Protein AF-A0A1J5R926-F1 (afdb_monomer)

Radius of gyration: 16.79 Å; Cα contacts (8 Å, |Δi|>4): 107; chains: 1; bounding box: 38×39×47 Å

pLDDT: mean 75.89, std 20.51, range [30.92, 95.38]

Solvent-accessible surface area (backbone atoms only — not comparable to full-atom values): 5667 Å² total; per-residue (Å²): 136,80,78,82,77,73,88,72,83,66,58,38,66,32,35,33,44,34,34,32,30,51,75,96,38,95,89,47,80,46,80,47,81,4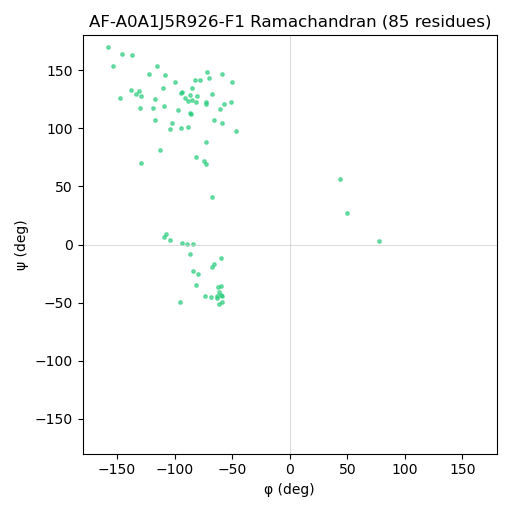8,74,50,73,27,39,79,93,74,33,60,56,61,53,51,49,51,56,51,51,36,68,73,61,64,34,48,77,76,47,76,48,78,54,66,56,96,58,90,74,65,93,81,66,79,82,77,84,78,82,81,82,82,129

Sequence (87 aa):
MARHFRSEDQRRLTTAEILYQTPGRPHLIQSFVWQDYDSAPDYPELTRFLRFWSGQFDVTLHSVSLASQEKPMPPDANYMGYSFGVH

Structure (mmCIF, N/CA/C/O backbone):
data_AF-A0A1J5R926-F1
#
_entry.id   AF-A0A1J5R926-F1
#
loop_
_atom_site.group_PDB
_atom_site.id
_atom_site.type_symbol
_atom_site.label_atom_id
_atom_site.label_alt_id
_atom_site.label_comp_id
_atom_site.label_asym_id
_atom_site.label_entity_id
_atom_site.label_seq_id
_atom_site.pdbx_PDB_ins_code
_atom_site.Cartn_x
_atom_site.Cartn_y
_atom_site.Cartn_z
_atom_site.occupancy
_atom_site.B_iso_or_equiv
_atom_site.auth_seq_id
_atom_site.auth_comp_id
_atom_site.auth_asym_id
_atom_site.auth_atom_id
_atom_site.pdbx_PDB_model_num
ATOM 1 N N . MET A 1 1 ? 24.981 -21.558 -29.467 1.00 39.78 1 MET A N 1
ATOM 2 C CA . MET A 1 1 ? 24.072 -21.795 -28.324 1.00 39.78 1 MET A CA 1
ATOM 3 C C . MET A 1 1 ? 24.238 -20.652 -27.334 1.00 39.78 1 MET A C 1
ATOM 5 O O . MET A 1 1 ? 25.189 -20.663 -26.565 1.00 39.78 1 MET A O 1
ATOM 9 N N . ALA A 1 2 ? 23.396 -19.619 -27.422 1.00 41.78 2 ALA A N 1
ATOM 10 C CA . ALA A 1 2 ? 23.456 -18.475 -26.516 1.00 41.78 2 ALA A CA 1
ATOM 11 C C . ALA A 1 2 ? 22.659 -18.798 -25.247 1.00 41.78 2 ALA A C 1
ATOM 13 O O . ALA A 1 2 ? 21.500 -19.211 -25.305 1.00 41.78 2 ALA A O 1
ATOM 14 N N . ARG A 1 3 ? 23.342 -18.678 -24.110 1.00 49.75 3 ARG A N 1
ATOM 15 C CA . ARG A 1 3 ? 22.830 -18.885 -22.758 1.00 49.75 3 ARG A CA 1
ATOM 16 C C . ARG A 1 3 ? 21.554 -18.056 -22.585 1.00 49.75 3 ARG A C 1
ATOM 18 O O . ARG A 1 3 ? 21.593 -16.846 -22.777 1.00 49.75 3 ARG A O 1
ATOM 25 N N . HIS A 1 4 ? 20.441 -18.703 -22.244 1.00 45.12 4 HIS A N 1
ATOM 26 C CA . HIS A 1 4 ? 19.235 -18.007 -21.804 1.00 45.12 4 HIS A CA 1
ATOM 27 C C . HIS A 1 4 ? 19.607 -17.180 -20.565 1.00 45.12 4 HIS A C 1
ATOM 29 O O . HIS A 1 4 ? 19.836 -17.742 -19.493 1.00 45.12 4 HIS A O 1
ATOM 35 N N . PHE A 1 5 ? 19.738 -15.862 -20.725 1.00 50.97 5 PHE A N 1
ATOM 36 C CA . PHE A 1 5 ? 19.800 -14.930 -19.606 1.00 50.97 5 PHE A CA 1
ATOM 37 C C . PHE A 1 5 ? 18.434 -14.996 -18.922 1.00 50.97 5 PHE A C 1
ATOM 39 O O . PHE A 1 5 ? 17.425 -14.582 -19.489 1.00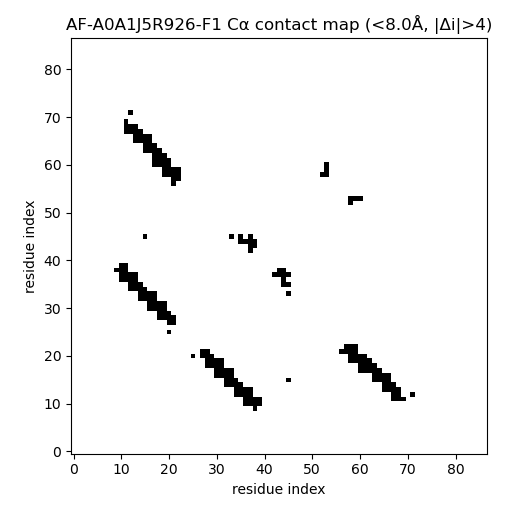 50.97 5 PHE A O 1
ATOM 46 N N . ARG A 1 6 ? 18.382 -15.622 -17.746 1.00 52.31 6 ARG A N 1
ATOM 47 C CA . ARG A 1 6 ? 17.173 -15.663 -16.927 1.00 52.31 6 ARG A CA 1
ATOM 48 C C . ARG A 1 6 ? 16.919 -14.235 -16.433 1.00 52.31 6 ARG A C 1
ATOM 50 O O . ARG A 1 6 ? 17.836 -13.597 -15.927 1.00 52.31 6 ARG A O 1
ATOM 57 N N . SER A 1 7 ? 15.701 -13.748 -16.621 1.00 53.88 7 SER A N 1
ATOM 58 C CA . SER A 1 7 ? 15.190 -12.400 -16.332 1.00 53.88 7 SER A CA 1
ATOM 59 C C . SER A 1 7 ? 15.105 -12.059 -14.832 1.00 53.88 7 SER A C 1
ATOM 61 O O . SER A 1 7 ? 14.125 -11.477 -14.384 1.00 53.88 7 SER A O 1
ATOM 63 N N . GLU A 1 8 ? 16.098 -12.454 -14.038 1.00 53.09 8 GLU A N 1
ATOM 64 C CA . GLU A 1 8 ? 16.152 -12.209 -12.587 1.00 53.09 8 GLU A CA 1
ATOM 65 C C . GLU A 1 8 ? 16.773 -10.834 -12.254 1.00 53.09 8 GLU A C 1
ATOM 67 O O . GLU A 1 8 ? 16.723 -10.390 -11.112 1.00 53.09 8 GLU A O 1
ATOM 72 N N . ASP A 1 9 ? 17.330 -10.133 -13.249 1.00 56.75 9 ASP A N 1
ATOM 73 C CA . ASP A 1 9 ? 18.152 -8.922 -13.071 1.00 56.75 9 ASP A CA 1
ATOM 74 C C . ASP A 1 9 ? 17.344 -7.609 -12.942 1.00 56.75 9 ASP A C 1
ATOM 76 O O . ASP A 1 9 ? 17.914 -6.530 -12.820 1.00 56.75 9 ASP A O 1
ATOM 80 N N . GLN A 1 10 ? 16.007 -7.662 -12.983 1.00 70.62 10 GLN A N 1
ATOM 81 C CA . GLN A 1 10 ? 15.162 -6.455 -13.045 1.00 70.62 10 GLN A CA 1
ATOM 82 C C . GLN A 1 10 ? 14.469 -6.071 -11.730 1.00 70.62 10 GLN A C 1
ATOM 84 O O . GLN A 1 10 ? 13.707 -5.103 -11.704 1.00 70.62 10 GLN A O 1
ATOM 89 N N . ARG A 1 11 ? 14.738 -6.788 -10.633 1.00 85.38 11 ARG A N 1
ATOM 90 C CA . ARG A 1 11 ? 14.169 -6.473 -9.314 1.00 85.38 11 ARG A CA 1
ATOM 91 C C . ARG A 1 11 ? 15.005 -5.417 -8.602 1.00 85.38 11 ARG A C 1
ATOM 93 O O . ARG A 1 11 ? 16.230 -5.502 -8.560 1.00 85.38 11 ARG A O 1
ATOM 100 N N . ARG A 1 12 ? 14.341 -4.426 -8.011 1.00 85.00 12 ARG A N 1
ATOM 101 C CA . ARG A 1 12 ? 14.977 -3.311 -7.296 1.00 85.00 12 ARG A CA 1
ATOM 102 C C . ARG A 1 12 ? 14.470 -3.261 -5.866 1.00 85.00 12 ARG A C 1
ATOM 104 O O . ARG A 1 12 ? 13.307 -3.578 -5.616 1.00 85.00 12 ARG A O 1
ATOM 111 N N . LEU A 1 13 ? 15.334 -2.849 -4.938 1.00 90.69 13 LEU A N 1
ATOM 112 C CA . LEU A 1 13 ? 14.911 -2.590 -3.566 1.00 90.69 13 LEU A CA 1
ATOM 113 C C . LEU A 1 13 ? 13.850 -1.484 -3.591 1.00 90.69 13 LEU A C 1
ATOM 115 O O . LEU A 1 13 ? 14.119 -0.365 -4.031 1.00 90.69 13 LEU A O 1
ATOM 119 N N . THR A 1 14 ? 12.646 -1.832 -3.163 1.00 89.88 14 THR A N 1
ATOM 120 C CA . THR A 1 14 ? 11.473 -0.967 -3.176 1.00 89.88 14 THR A CA 1
ATOM 121 C C . THR A 1 14 ? 11.037 -0.740 -1.743 1.00 89.88 14 THR A C 1
ATOM 123 O O . THR A 1 14 ? 10.790 -1.695 -1.011 1.00 89.88 14 THR A O 1
ATOM 126 N N . THR A 1 15 ? 10.925 0.525 -1.352 1.00 93.19 15 THR A N 1
ATOM 127 C CA . THR A 1 15 ? 10.400 0.922 -0.046 1.00 93.19 15 THR A CA 1
ATOM 128 C C . THR A 1 15 ? 9.039 1.578 -0.253 1.00 93.19 15 THR A C 1
ATOM 130 O O . THR A 1 15 ? 8.875 2.405 -1.151 1.00 93.19 15 THR A O 1
ATOM 133 N N . ALA A 1 16 ? 8.057 1.215 0.567 1.00 94.25 16 ALA A N 1
ATOM 134 C CA . ALA A 1 16 ? 6.725 1.802 0.556 1.00 94.25 16 ALA A CA 1
ATOM 135 C C . ALA A 1 16 ? 6.330 2.242 1.967 1.00 94.25 16 ALA A C 1
ATOM 137 O O . ALA A 1 16 ? 6.382 1.452 2.910 1.00 94.25 16 ALA A O 1
ATOM 138 N N . GLU A 1 17 ? 5.903 3.492 2.107 1.00 95.38 17 GLU A N 1
ATOM 139 C CA . GLU A 1 17 ? 5.223 3.965 3.308 1.00 95.38 17 GLU A CA 1
ATOM 140 C C . GLU A 1 17 ? 3.716 3.781 3.130 1.00 95.38 17 GLU A C 1
ATOM 142 O O . GLU A 1 17 ? 3.136 4.228 2.138 1.00 95.38 17 GLU A O 1
ATOM 147 N N . ILE A 1 18 ? 3.084 3.104 4.085 1.00 93.88 18 ILE A N 1
ATOM 148 C CA . ILE A 1 18 ? 1.668 2.755 4.039 1.00 93.88 18 ILE A CA 1
ATOM 149 C C . ILE A 1 18 ? 0.960 3.413 5.219 1.00 93.88 18 ILE A C 1
ATOM 151 O O . ILE A 1 18 ? 1.246 3.093 6.373 1.00 93.88 18 ILE A O 1
ATOM 155 N N . LEU A 1 19 ? 0.014 4.306 4.927 1.00 94.12 19 LEU A N 1
ATOM 156 C CA . LEU A 1 19 ? -0.872 4.895 5.925 1.00 94.12 19 LEU A CA 1
ATOM 157 C C . LEU A 1 19 ? -2.173 4.105 5.988 1.00 94.12 19 LEU A C 1
ATOM 159 O O . LEU A 1 19 ? -2.813 3.848 4.965 1.00 94.12 19 LEU A O 1
ATOM 163 N N . TYR A 1 20 ? -2.577 3.734 7.197 1.00 92.44 20 TYR A N 1
ATOM 164 C CA . TYR A 1 20 ? -3.732 2.876 7.417 1.00 92.44 20 TYR A CA 1
ATOM 165 C C . TYR A 1 20 ? -4.479 3.223 8.697 1.00 92.44 20 TYR A C 1
ATOM 167 O O . TYR A 1 20 ? -3.969 3.896 9.594 1.00 92.44 20 TYR A O 1
ATOM 175 N N . GLN A 1 21 ? -5.701 2.713 8.781 1.00 91.31 21 GLN A N 1
ATOM 176 C CA . GLN A 1 21 ? -6.565 2.849 9.939 1.00 91.31 21 GLN A CA 1
ATOM 177 C C . GLN A 1 21 ? -7.136 1.491 10.337 1.00 91.31 21 GLN A C 1
ATOM 179 O O . GLN A 1 21 ? -7.660 0.741 9.510 1.00 91.31 21 GLN A O 1
ATOM 184 N N . THR A 1 22 ? -7.046 1.186 11.629 1.00 89.62 22 THR A N 1
ATOM 185 C CA . THR A 1 22 ? -7.601 -0.037 12.213 1.00 89.62 22 THR A CA 1
ATOM 186 C C . THR A 1 22 ? -9.096 0.136 12.503 1.00 89.62 22 THR A C 1
ATOM 188 O O . THR A 1 22 ? -9.502 1.203 12.987 1.00 89.62 22 THR A O 1
ATOM 191 N N . PRO A 1 23 ? -9.924 -0.900 12.275 1.00 88.44 23 PRO A N 1
ATOM 192 C CA . PRO A 1 23 ? -11.322 -0.896 12.688 1.00 88.44 23 PRO A CA 1
ATOM 193 C C . PRO A 1 23 ? -11.500 -0.498 14.153 1.00 88.44 23 PRO A C 1
ATOM 195 O O . PRO A 1 23 ? -10.721 -0.877 15.027 1.00 88.44 23 PRO A O 1
ATOM 198 N N . GLY A 1 24 ? -12.535 0.294 14.427 1.00 87.81 24 GLY A N 1
ATOM 199 C CA . GLY A 1 24 ? -12.847 0.754 15.782 1.00 87.81 24 GLY A CA 1
ATOM 200 C C . GLY A 1 24 ? -11.966 1.896 16.306 1.00 87.81 24 GLY A C 1
ATOM 201 O O . GLY A 1 24 ? -12.162 2.316 17.444 1.00 87.81 24 GLY A O 1
ATOM 202 N N . ARG A 1 25 ? -11.029 2.436 15.508 1.00 85.38 25 ARG A N 1
ATOM 203 C CA . ARG A 1 25 ? -10.201 3.603 15.881 1.00 85.38 25 ARG A CA 1
ATOM 204 C C . ARG A 1 25 ? -10.220 4.697 14.801 1.00 85.38 25 ARG A C 1
ATOM 206 O O . ARG A 1 25 ? -9.208 4.928 14.145 1.00 85.38 25 ARG A O 1
ATOM 213 N N . PRO A 1 26 ? -11.355 5.397 14.611 1.00 79.94 26 PRO A N 1
ATOM 214 C CA . PRO A 1 26 ? -11.560 6.303 13.479 1.00 79.94 26 PRO A CA 1
ATOM 215 C C . PRO A 1 26 ? -10.672 7.552 13.447 1.00 79.94 26 PRO A C 1
ATOM 217 O O 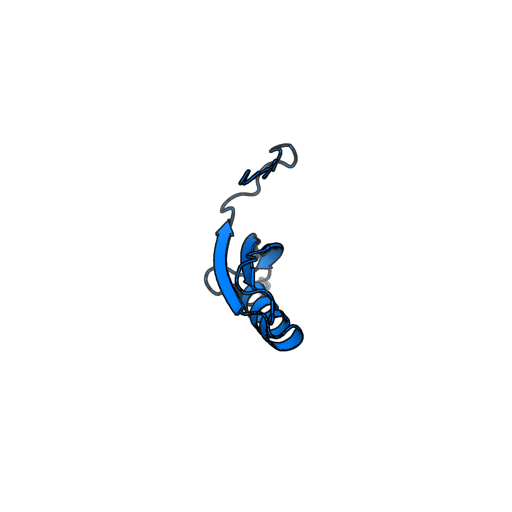. PRO A 1 26 ? -10.560 8.188 12.407 1.00 79.94 26 PRO A O 1
ATOM 220 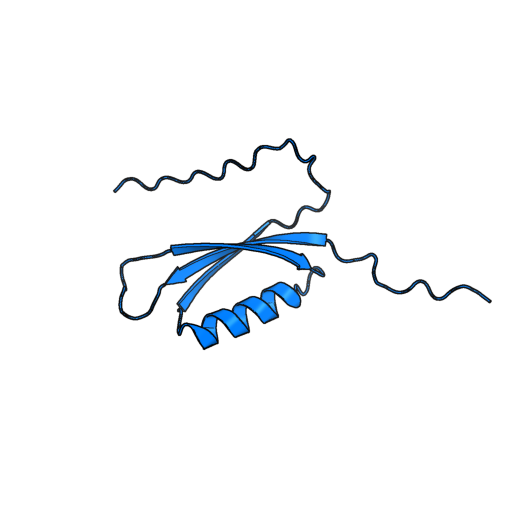N N . HIS A 1 27 ? -10.039 7.905 14.565 1.00 88.31 27 HIS A N 1
ATOM 221 C CA . HIS A 1 27 ? -9.193 9.098 14.683 1.00 88.31 27 HIS A CA 1
ATOM 222 C C . HIS A 1 27 ? -7.696 8.774 14.757 1.00 88.31 27 HIS A C 1
ATOM 224 O O . HIS A 1 27 ? -6.898 9.660 15.043 1.00 88.31 27 HIS A O 1
ATOM 230 N N . LEU A 1 28 ? -7.311 7.513 14.529 1.00 90.38 28 LEU A N 1
ATOM 231 C CA . LEU A 1 28 ? -5.920 7.075 14.587 1.00 90.38 28 LEU A CA 1
ATOM 232 C C . LEU A 1 28 ? -5.465 6.575 13.215 1.00 90.38 28 LEU A C 1
ATOM 234 O O . LEU A 1 28 ? -5.823 5.470 12.803 1.00 90.38 28 LEU A O 1
ATOM 238 N N . ILE A 1 29 ? -4.632 7.373 12.548 1.00 93.06 29 ILE A N 1
ATOM 239 C CA . ILE A 1 29 ? -3.873 6.939 11.373 1.00 93.06 29 ILE A CA 1
ATOM 240 C C . ILE A 1 29 ? -2.499 6.461 11.835 1.00 93.06 29 ILE A C 1
ATOM 242 O O . ILE A 1 29 ? -1.822 7.131 12.612 1.00 93.06 29 ILE A O 1
ATOM 246 N N . GLN A 1 30 ? -2.109 5.282 11.365 1.00 92.25 30 GLN A N 1
ATOM 247 C CA . GLN A 1 30 ? -0.821 4.658 11.646 1.00 92.25 30 GLN A CA 1
ATOM 248 C C . GLN A 1 30 ? -0.016 4.541 10.353 1.00 92.25 30 GLN A C 1
ATOM 250 O O . GLN A 1 30 ? -0.594 4.441 9.269 1.00 92.25 30 GLN A O 1
ATOM 255 N N . SER A 1 31 ? 1.311 4.518 10.477 1.00 93.19 31 SER A N 1
ATOM 256 C CA . SER A 1 31 ? 2.227 4.245 9.371 1.00 93.19 31 SER A CA 1
ATOM 257 C C . SER A 1 31 ? 2.864 2.862 9.513 1.00 93.19 31 SER A C 1
ATOM 259 O O . SER A 1 31 ? 3.117 2.372 10.617 1.00 93.19 31 SER A O 1
ATOM 261 N N . PHE A 1 32 ? 3.105 2.212 8.380 1.00 93.06 32 PHE A N 1
ATOM 262 C CA . PHE A 1 32 ? 3.890 0.989 8.267 1.00 93.06 32 PHE A CA 1
ATOM 263 C C . PHE A 1 32 ? 4.869 1.141 7.102 1.00 93.06 32 PHE A C 1
ATOM 265 O O . PHE A 1 32 ? 4.469 1.517 6.002 1.00 93.06 32 PHE A O 1
ATOM 272 N N . VAL A 1 33 ? 6.148 0.851 7.342 1.00 94.06 33 VAL A N 1
ATOM 273 C CA . VAL A 1 33 ? 7.180 0.864 6.300 1.00 94.06 33 VAL A CA 1
ATOM 274 C C . VAL A 1 33 ? 7.381 -0.563 5.815 1.00 94.06 33 VAL A C 1
ATOM 276 O O . VAL A 1 33 ? 7.823 -1.431 6.567 1.00 94.06 33 VAL A O 1
ATOM 279 N N . TRP A 1 34 ? 7.054 -0.793 4.550 1.00 94.62 34 TRP A N 1
ATOM 280 C CA . TRP A 1 34 ? 7.322 -2.040 3.851 1.00 94.62 34 TRP A CA 1
ATOM 281 C C . TRP A 1 34 ? 8.571 -1.887 2.984 1.00 94.62 34 TRP A C 1
ATOM 283 O O . TRP A 1 34 ? 8.763 -0.848 2.351 1.00 94.62 34 TRP A O 1
ATOM 293 N N . GLN A 1 35 ? 9.416 -2.913 2.933 1.00 94.31 35 GLN A N 1
ATOM 294 C CA . GLN A 1 35 ? 10.587 -2.923 2.065 1.00 94.31 35 GLN A CA 1
ATOM 295 C C . GLN A 1 35 ? 10.898 -4.341 1.590 1.00 94.31 35 GLN A C 1
ATOM 297 O O . GLN A 1 35 ? 11.093 -5.233 2.413 1.00 94.31 35 GLN A O 1
ATOM 302 N N . ASP A 1 36 ? 10.997 -4.522 0.275 1.00 93.25 36 ASP A N 1
ATOM 303 C CA . ASP A 1 36 ? 11.442 -5.769 -0.355 1.00 93.25 36 ASP A CA 1
ATOM 304 C C . ASP A 1 36 ? 11.973 -5.495 -1.774 1.00 93.25 36 ASP A C 1
ATOM 306 O O . ASP A 1 36 ? 11.836 -4.396 -2.318 1.00 93.25 36 ASP A O 1
ATOM 310 N N . TYR A 1 37 ? 12.598 -6.490 -2.394 1.00 91.62 37 TYR A N 1
ATOM 311 C CA . TYR A 1 37 ? 12.912 -6.463 -3.814 1.00 91.62 37 TYR A CA 1
ATOM 312 C C . TYR A 1 37 ? 11.637 -6.650 -4.629 1.00 91.62 37 TYR A C 1
ATOM 314 O O . TYR A 1 37 ? 10.975 -7.679 -4.529 1.00 91.62 37 TYR A O 1
ATOM 322 N N . ASP A 1 38 ? 11.328 -5.706 -5.507 1.00 91.75 38 ASP A N 1
ATOM 323 C CA . ASP A 1 38 ? 10.118 -5.755 -6.324 1.00 91.75 38 ASP A CA 1
ATOM 324 C C . ASP A 1 38 ? 10.402 -5.351 -7.776 1.00 91.75 38 ASP A C 1
ATOM 326 O O . ASP A 1 38 ? 11.457 -4.793 -8.099 1.00 91.75 38 ASP A O 1
ATOM 330 N N . SER A 1 39 ? 9.472 -5.686 -8.664 1.00 90.31 39 SER A N 1
ATOM 331 C CA . SER A 1 39 ? 9.576 -5.440 -10.101 1.00 90.31 39 SER A CA 1
ATOM 332 C C . SER A 1 39 ? 8.736 -4.227 -10.492 1.00 90.31 39 SER A C 1
ATOM 334 O O . SER A 1 39 ? 7.514 -4.315 -10.590 1.00 90.31 39 SER A O 1
ATOM 336 N N . ALA A 1 40 ? 9.385 -3.090 -10.746 1.00 85.06 40 ALA A N 1
ATOM 337 C CA . ALA A 1 40 ? 8.719 -1.918 -11.316 1.00 85.06 40 ALA A CA 1
ATOM 338 C C . ALA A 1 40 ? 8.368 -2.151 -12.804 1.00 85.06 40 ALA A C 1
ATOM 340 O O . ALA A 1 40 ? 9.129 -2.830 -13.500 1.00 85.06 40 ALA A O 1
ATOM 341 N N . PRO A 1 41 ? 7.276 -1.560 -13.328 1.00 88.19 41 PRO A N 1
ATOM 342 C CA . PRO A 1 41 ? 6.334 -0.654 -12.658 1.00 88.19 41 PRO A CA 1
ATOM 343 C C . PRO A 1 41 ? 5.154 -1.363 -11.967 1.00 88.19 41 PRO A C 1
ATOM 345 O O . PRO A 1 41 ? 4.299 -0.684 -11.404 1.00 88.19 41 PRO A O 1
ATOM 348 N N . ASP A 1 42 ? 5.084 -2.695 -12.029 1.00 89.12 42 ASP A N 1
ATOM 349 C CA . ASP A 1 42 ? 3.896 -3.454 -11.612 1.00 89.12 42 ASP A CA 1
ATOM 350 C C . ASP A 1 42 ? 3.841 -3.743 -10.103 1.00 89.12 42 ASP A C 1
ATOM 352 O O . ASP A 1 42 ? 2.763 -3.979 -9.560 1.00 89.12 42 ASP A O 1
ATOM 356 N N . TYR A 1 43 ? 4.991 -3.733 -9.424 1.00 90.94 43 TYR A N 1
ATOM 357 C CA . TYR A 1 43 ? 5.151 -3.982 -7.986 1.00 90.94 43 TYR A CA 1
ATOM 358 C C . TYR A 1 43 ? 4.320 -5.180 -7.464 1.00 90.94 43 TYR A C 1
ATOM 360 O O . TYR A 1 43 ? 3.447 -5.018 -6.592 1.00 90.94 43 TYR A O 1
ATOM 368 N N . PRO A 1 44 ? 4.502 -6.388 -8.039 1.00 94.56 44 PRO A N 1
ATOM 369 C CA . PRO A 1 44 ? 3.712 -7.563 -7.684 1.00 94.56 44 PRO A CA 1
ATOM 370 C C . PRO A 1 44 ? 3.830 -7.969 -6.209 1.00 94.56 44 PRO A C 1
ATOM 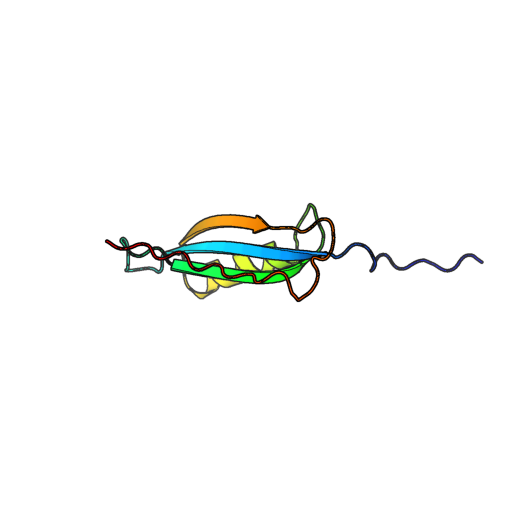372 O O . PRO A 1 44 ? 2.825 -8.397 -5.631 1.00 94.56 44 PRO A O 1
ATOM 375 N N . GLU A 1 45 ? 5.000 -7.823 -5.578 1.00 94.75 45 GLU A N 1
ATOM 376 C CA . GLU A 1 45 ? 5.182 -8.232 -4.177 1.00 94.75 45 GLU A CA 1
ATOM 377 C C . GLU A 1 45 ? 4.501 -7.263 -3.210 1.00 94.75 45 GLU A C 1
ATOM 379 O O . GLU A 1 45 ? 3.748 -7.701 -2.333 1.00 94.75 45 GLU A O 1
ATOM 384 N N . LEU A 1 46 ? 4.650 -5.951 -3.418 1.00 94.38 46 LEU A N 1
ATOM 385 C CA . LEU A 1 46 ? 3.917 -4.946 -2.650 1.00 94.38 46 LEU A CA 1
ATOM 386 C C . LEU A 1 46 ? 2.405 -5.138 -2.806 1.00 94.38 46 LEU A C 1
ATOM 388 O O . LEU A 1 46 ? 1.662 -5.125 -1.824 1.00 94.38 46 LEU A O 1
ATOM 392 N N . THR A 1 47 ? 1.936 -5.367 -4.034 1.00 94.81 47 THR A N 1
ATOM 393 C CA . THR A 1 47 ? 0.512 -5.598 -4.311 1.00 94.81 47 THR A CA 1
ATOM 394 C C . THR A 1 47 ? -0.011 -6.822 -3.563 1.00 94.81 47 THR A C 1
ATOM 396 O O . THR A 1 47 ? -1.097 -6.787 -2.974 1.00 94.81 47 THR A O 1
ATOM 399 N N . ARG A 1 48 ? 0.753 -7.918 -3.559 1.00 95.38 48 ARG A N 1
ATOM 400 C CA . ARG A 1 48 ? 0.407 -9.136 -2.823 1.00 95.38 48 ARG A CA 1
ATOM 401 C C . ARG A 1 48 ? 0.370 -8.885 -1.317 1.00 95.38 48 ARG A C 1
ATOM 403 O O . ARG A 1 48 ? -0.584 -9.315 -0.666 1.00 95.38 48 ARG A O 1
ATOM 410 N N . PHE A 1 49 ? 1.356 -8.165 -0.785 1.00 94.75 49 PHE A N 1
ATOM 411 C CA . PHE A 1 49 ? 1.403 -7.778 0.621 1.00 94.75 49 PHE A CA 1
ATOM 412 C C . PHE A 1 49 ? 0.180 -6.947 1.020 1.00 94.75 49 PHE A C 1
ATOM 414 O O . PHE A 1 49 ? -0.503 -7.302 1.975 1.00 94.75 49 PHE A O 1
ATOM 421 N N . LEU A 1 50 ? -0.161 -5.902 0.260 1.00 93.94 50 LEU A N 1
ATOM 422 C CA . LEU A 1 50 ? -1.307 -5.037 0.554 1.00 93.94 50 LEU A CA 1
ATOM 423 C C . LEU A 1 50 ? -2.635 -5.804 0.541 1.00 93.94 50 LEU A C 1
ATOM 425 O O . LEU A 1 50 ? -3.466 -5.593 1.426 1.00 93.94 50 LEU A O 1
ATOM 429 N N . ARG A 1 51 ? -2.836 -6.727 -0.412 1.00 92.62 51 ARG A N 1
ATOM 430 C CA . ARG A 1 51 ? -4.041 -7.579 -0.455 1.00 92.62 51 ARG A CA 1
ATOM 431 C C . ARG A 1 51 ? -4.134 -8.490 0.761 1.00 92.62 51 ARG A C 1
ATOM 433 O O . ARG A 1 51 ? -5.198 -8.603 1.360 1.00 92.62 51 ARG A O 1
ATOM 440 N N . PHE A 1 52 ? -3.027 -9.137 1.116 1.00 91.12 52 PHE A N 1
ATOM 441 C CA . PHE A 1 52 ? -2.966 -9.985 2.300 1.00 91.12 52 PHE A CA 1
ATOM 442 C C . PHE A 1 52 ? -3.242 -9.172 3.568 1.00 91.12 52 PHE A C 1
ATOM 444 O O . PHE A 1 52 ? -4.107 -9.527 4.361 1.00 91.12 52 PHE A O 1
ATOM 451 N N . TRP A 1 53 ? -2.543 -8.057 3.742 1.00 89.50 53 TRP A N 1
ATOM 452 C CA . TRP A 1 53 ? -2.576 -7.275 4.967 1.00 89.50 53 TRP A CA 1
ATOM 453 C C .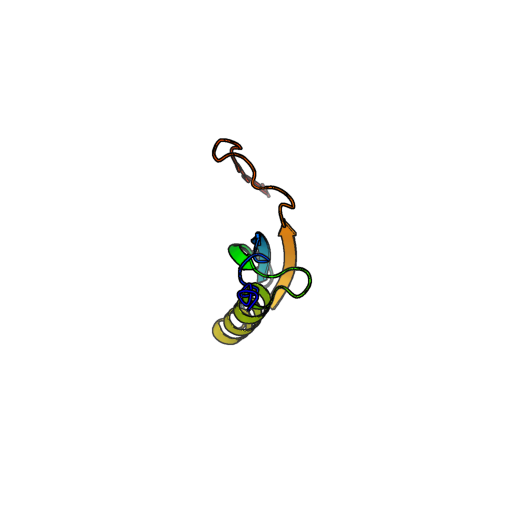 TRP A 1 53 ? -3.926 -6.584 5.197 1.00 89.50 53 TRP A C 1
ATOM 455 O O . TRP A 1 53 ? -4.485 -6.696 6.287 1.00 89.50 53 TRP A O 1
ATOM 465 N N . SER A 1 54 ? -4.501 -5.957 4.163 1.00 85.19 54 SER A N 1
ATOM 466 C CA . SER A 1 54 ? -5.840 -5.350 4.257 1.00 85.19 54 SER A CA 1
ATOM 467 C C . SER A 1 54 ? -6.936 -6.374 4.559 1.00 85.19 54 SER A C 1
ATOM 469 O O . SER A 1 54 ? -7.826 -6.084 5.352 1.00 85.19 54 SER A O 1
ATOM 471 N N . GLY A 1 55 ? -6.839 -7.587 4.002 1.00 85.50 55 GLY A N 1
ATOM 472 C CA . GLY A 1 55 ? -7.809 -8.656 4.242 1.00 85.50 55 GLY A CA 1
ATOM 473 C C . GLY A 1 55 ? -7.634 -9.417 5.561 1.00 85.50 55 GLY A C 1
ATOM 474 O O . GLY A 1 55 ? -8.599 -9.987 6.053 1.00 85.50 55 GLY A O 1
ATOM 475 N N . GLN A 1 56 ? -6.431 -9.468 6.142 1.00 82.81 56 GLN A N 1
ATOM 476 C CA . GLN A 1 56 ? -6.202 -10.164 7.419 1.00 82.81 56 GLN A CA 1
ATOM 477 C C . GLN A 1 56 ? -6.586 -9.329 8.642 1.00 82.81 56 GLN A C 1
ATOM 479 O O . GLN A 1 56 ? -7.017 -9.890 9.645 1.00 82.81 56 GLN A O 1
ATOM 484 N N . PHE A 1 57 ? -6.394 -8.010 8.582 1.00 78.56 57 PHE A N 1
ATOM 485 C CA . PHE A 1 57 ? -6.577 -7.122 9.735 1.00 78.56 57 PHE A CA 1
ATOM 486 C C . PHE A 1 57 ? -7.806 -6.211 9.620 1.00 78.56 57 PHE A C 1
ATOM 488 O O . PHE A 1 57 ? -7.973 -5.317 10.451 1.00 78.56 57 PHE A O 1
ATOM 495 N N . ASP A 1 58 ? -8.631 -6.400 8.583 1.00 83.50 58 ASP A N 1
ATOM 496 C CA . ASP A 1 58 ? -9.767 -5.534 8.237 1.00 83.50 58 ASP A CA 1
ATOM 497 C C . ASP A 1 58 ? -9.385 -4.038 8.180 1.00 83.50 58 ASP A C 1
ATOM 499 O O . ASP A 1 58 ? -10.195 -3.145 8.428 1.00 83.50 58 ASP A O 1
ATOM 503 N N . VAL A 1 59 ? -8.117 -3.732 7.883 1.00 86.12 59 VAL A N 1
ATOM 504 C CA . VAL A 1 59 ? -7.607 -2.357 7.898 1.00 86.12 59 VAL A CA 1
ATOM 505 C C . VAL A 1 59 ? -8.035 -1.601 6.649 1.00 86.12 59 VAL A C 1
ATOM 507 O O . VAL A 1 59 ? -8.020 -2.123 5.535 1.00 86.12 59 VAL A O 1
ATOM 510 N N . THR A 1 60 ? -8.360 -0.322 6.828 1.00 89.19 60 THR A N 1
ATOM 511 C CA . THR A 1 60 ? -8.578 0.599 5.710 1.00 89.19 60 THR A CA 1
ATOM 512 C C . THR A 1 60 ? -7.249 1.240 5.325 1.00 89.19 60 THR A C 1
ATOM 514 O O . THR A 1 60 ? -6.590 1.850 6.169 1.00 89.19 60 THR A O 1
ATOM 517 N N . LEU A 1 61 ? -6.855 1.102 4.059 1.00 90.88 61 LEU A N 1
ATOM 518 C CA . LEU A 1 61 ? -5.688 1.782 3.498 1.00 90.88 61 LEU A CA 1
ATOM 519 C C . LEU A 1 61 ? -6.065 3.218 3.127 1.00 90.88 61 LEU A C 1
ATOM 521 O O . LEU A 1 61 ? -7.032 3.424 2.398 1.00 90.88 61 LEU A O 1
ATOM 525 N N . HIS A 1 62 ? -5.289 4.191 3.601 1.00 90.00 62 HIS A N 1
ATOM 526 C CA . HIS A 1 62 ? -5.466 5.607 3.264 1.00 90.00 62 HIS A CA 1
ATOM 527 C C . HIS A 1 62 ? -4.558 6.022 2.112 1.00 90.00 62 HIS A C 1
ATOM 529 O O . HIS A 1 62 ? -5.019 6.609 1.135 1.00 90.00 62 HIS A O 1
ATOM 535 N N . SER A 1 63 ? -3.269 5.696 2.200 1.00 89.88 63 SER A N 1
ATOM 536 C CA . SER A 1 63 ? -2.304 5.999 1.145 1.00 89.88 63 SER A CA 1
ATOM 537 C C . SER A 1 63 ? -1.136 5.023 1.143 1.00 89.88 63 SER A C 1
ATOM 539 O O . SER A 1 63 ? -0.774 4.450 2.170 1.00 89.88 63 SER A O 1
ATOM 541 N N . VAL A 1 64 ? -0.535 4.858 -0.034 1.00 92.19 64 VAL A N 1
ATOM 542 C CA . VAL A 1 64 ? 0.704 4.105 -0.237 1.00 92.19 64 VAL A CA 1
ATOM 543 C C . VAL A 1 64 ? 1.645 4.987 -1.047 1.00 92.19 64 VAL A C 1
ATOM 545 O O . VAL A 1 64 ? 1.331 5.341 -2.183 1.00 92.19 64 VAL A O 1
ATOM 548 N N . SER A 1 65 ? 2.781 5.347 -0.461 1.00 91.69 65 SER A N 1
ATOM 549 C CA . SER A 1 65 ? 3.809 6.177 -1.090 1.00 91.69 65 SER A CA 1
ATOM 550 C C . SER A 1 65 ? 5.034 5.329 -1.398 1.00 91.69 65 SER A C 1
ATOM 552 O O . SER A 1 65 ? 5.656 4.773 -0.496 1.00 91.69 65 SER A O 1
ATOM 554 N N . LEU A 1 66 ? 5.384 5.233 -2.680 1.00 89.06 66 LEU A N 1
ATOM 555 C CA . LEU A 1 66 ? 6.553 4.496 -3.153 1.00 89.06 66 LEU A CA 1
ATOM 556 C C . LEU A 1 66 ? 7.801 5.380 -3.127 1.00 89.06 66 LEU A C 1
ATOM 558 O O . LEU A 1 66 ? 7.831 6.446 -3.738 1.00 89.06 66 LEU A O 1
ATOM 562 N N . ALA A 1 67 ? 8.862 4.879 -2.506 1.00 80.00 67 ALA A N 1
ATOM 563 C CA . ALA A 1 67 ? 10.223 5.351 -2.691 1.00 80.00 67 ALA A CA 1
ATOM 564 C C . ALA A 1 67 ? 11.018 4.240 -3.395 1.00 80.00 67 ALA A C 1
ATOM 566 O O . ALA A 1 67 ? 11.707 3.444 -2.759 1.00 80.00 67 ALA A O 1
ATOM 567 N N . SER A 1 68 ? 10.898 4.144 -4.723 1.00 63.38 68 SER A N 1
ATOM 568 C CA . SER A 1 68 ? 11.772 3.265 -5.505 1.00 63.38 68 SER A CA 1
ATOM 569 C C . SER A 1 68 ? 13.053 4.023 -5.844 1.00 63.38 68 SER A C 1
ATOM 571 O O . SER A 1 68 ? 13.028 4.986 -6.613 1.00 63.38 68 SER A O 1
ATOM 573 N N . GLN A 1 69 ? 14.179 3.604 -5.277 1.00 56.16 69 GLN A N 1
ATOM 574 C CA . GLN A 1 69 ? 15.474 4.151 -5.659 1.00 56.16 69 GLN A CA 1
ATOM 575 C C . GLN A 1 69 ? 15.848 3.605 -7.045 1.00 56.16 69 GLN A C 1
ATOM 577 O O . GLN A 1 69 ? 15.968 2.397 -7.242 1.00 56.16 69 GLN A O 1
ATOM 582 N N . GLU A 1 70 ? 16.056 4.487 -8.024 1.00 52.81 70 GLU A N 1
ATOM 583 C CA . GLU A 1 70 ? 16.583 4.083 -9.335 1.00 52.81 70 GLU A CA 1
ATOM 584 C C . GLU A 1 70 ? 18.047 3.605 -9.238 1.00 52.81 70 GLU A C 1
ATOM 586 O O . GLU A 1 70 ? 18.529 2.870 -10.098 1.00 52.81 70 GLU A O 1
ATOM 591 N N . LYS A 1 71 ? 18.740 3.979 -8.151 1.00 47.47 71 LYS A N 1
ATOM 592 C CA . LYS A 1 71 ? 20.137 3.652 -7.854 1.00 47.47 71 LYS A CA 1
ATOM 593 C C . LYS A 1 71 ? 20.284 3.284 -6.370 1.00 47.47 71 LYS A C 1
ATOM 595 O O . LYS A 1 71 ? 19.793 4.045 -5.544 1.00 47.47 71 LYS A O 1
ATOM 600 N N . PRO A 1 72 ? 20.971 2.187 -5.995 1.00 51.75 72 PRO A N 1
ATOM 601 C CA . PRO A 1 72 ? 21.175 1.857 -4.586 1.00 51.75 72 PRO A CA 1
ATOM 602 C C . PRO A 1 72 ? 21.875 3.025 -3.878 1.00 51.75 72 PRO A C 1
ATOM 604 O O . PRO A 1 72 ? 22.965 3.434 -4.289 1.00 51.75 72 PRO A O 1
ATOM 607 N N . MET A 1 73 ? 21.245 3.586 -2.844 1.00 50.25 73 MET A N 1
ATOM 608 C CA . ME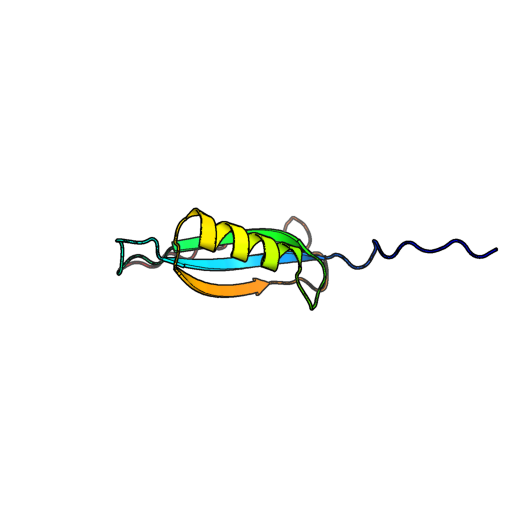T A 1 73 ? 21.911 4.546 -1.966 1.00 50.25 73 MET A CA 1
ATOM 609 C C . MET A 1 73 ? 22.964 3.809 -1.124 1.00 50.25 73 MET A C 1
ATOM 611 O O . MET A 1 73 ? 22.729 2.662 -0.733 1.00 50.25 73 MET A O 1
ATOM 615 N N . PRO A 1 74 ? 24.123 4.428 -0.840 1.00 48.62 74 PRO A N 1
ATOM 616 C CA . PRO A 1 74 ? 25.105 3.847 0.064 1.00 48.62 74 PRO A CA 1
ATOM 617 C C . PRO A 1 74 ? 24.491 3.621 1.457 1.00 48.62 74 PRO A C 1
ATOM 619 O O . PRO A 1 74 ? 23.677 4.441 1.888 1.00 48.62 74 PRO A O 1
ATOM 622 N N . PRO A 1 75 ? 24.906 2.568 2.182 1.00 51.91 75 PRO A N 1
ATOM 623 C CA . PRO A 1 75 ? 24.360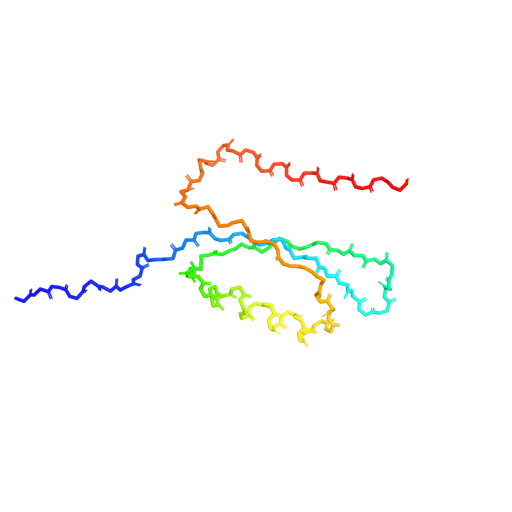 2.208 3.495 1.00 51.91 75 PRO A CA 1
ATOM 624 C C . PRO A 1 75 ? 24.502 3.295 4.581 1.00 51.91 75 PRO A C 1
ATOM 626 O O . PRO A 1 75 ? 23.844 3.195 5.611 1.00 51.91 75 PRO A O 1
ATOM 629 N N . ASP A 1 76 ? 25.288 4.351 4.338 1.00 53.78 76 ASP A N 1
ATOM 630 C CA . ASP A 1 76 ? 25.507 5.470 5.268 1.00 53.78 76 ASP A CA 1
ATOM 631 C C . ASP A 1 76 ? 24.562 6.670 5.054 1.00 53.78 76 ASP A C 1
ATOM 633 O O . ASP A 1 76 ? 24.655 7.680 5.760 1.00 53.78 76 ASP A O 1
ATOM 637 N N . ALA A 1 77 ? 23.635 6.598 4.092 1.00 54.34 77 ALA A N 1
ATOM 638 C CA . ALA A 1 77 ? 22.548 7.566 4.004 1.00 54.34 77 ALA A CA 1
ATOM 639 C C . ALA A 1 77 ? 21.557 7.280 5.142 1.00 54.34 77 ALA A C 1
ATOM 641 O O . ALA A 1 77 ? 20.624 6.499 4.979 1.00 54.34 77 ALA A O 1
ATOM 642 N N . ASN A 1 78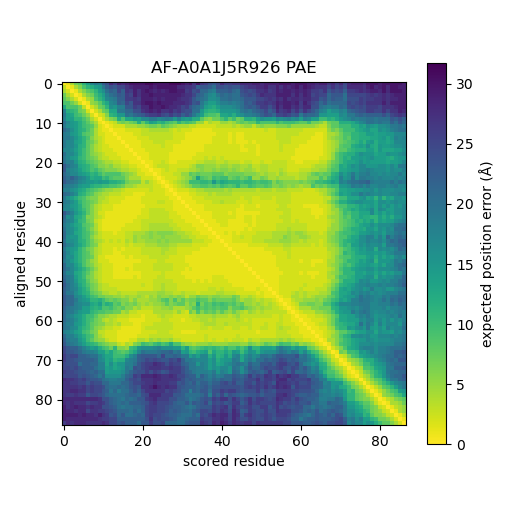 ? 21.800 7.880 6.311 1.00 47.50 78 ASN A N 1
ATOM 643 C CA . ASN A 1 78 ? 20.915 7.838 7.473 1.00 47.50 78 ASN A CA 1
ATOM 644 C C . ASN A 1 78 ? 19.464 8.121 7.054 1.00 47.50 78 ASN A C 1
ATOM 646 O O . ASN A 1 78 ? 19.050 9.275 6.945 1.00 47.50 78 ASN A O 1
ATOM 650 N N . TYR A 1 79 ? 18.671 7.067 6.864 1.00 49.22 79 TYR A N 1
ATOM 651 C CA . TYR A 1 79 ? 17.217 7.147 6.801 1.00 49.22 79 TYR A CA 1
ATOM 652 C C . TYR A 1 79 ? 16.702 7.405 8.227 1.00 49.22 79 TYR A C 1
ATOM 654 O O . TYR A 1 79 ? 16.104 6.548 8.870 1.00 49.22 79 TYR A O 1
ATOM 662 N N . MET A 1 80 ? 16.959 8.602 8.760 1.00 45.06 80 MET A N 1
ATOM 663 C CA . MET A 1 80 ? 16.239 9.121 9.920 1.00 45.06 80 MET A CA 1
ATOM 664 C C . MET A 1 80 ? 14.909 9.705 9.440 1.00 45.06 80 MET A C 1
ATOM 666 O O . MET A 1 80 ? 14.723 10.916 9.358 1.00 45.06 80 MET A O 1
ATOM 670 N N . GLY A 1 81 ? 13.965 8.821 9.124 1.00 47.03 81 GLY A N 1
ATOM 671 C CA . GLY A 1 81 ? 12.552 9.176 9.031 1.00 47.03 81 GLY A CA 1
ATOM 672 C C . GLY A 1 81 ? 11.969 9.355 10.432 1.00 47.03 81 GLY A C 1
ATOM 673 O O . GLY A 1 81 ? 11.230 8.498 10.903 1.00 47.03 81 GLY A O 1
ATOM 674 N N . TYR A 1 82 ? 12.332 10.437 11.126 1.00 39.44 82 TYR A N 1
ATOM 675 C CA . TYR A 1 82 ? 11.603 10.888 12.313 1.00 39.44 82 TYR A CA 1
ATOM 676 C C . TYR A 1 82 ? 10.582 11.940 11.882 1.00 39.44 82 TYR A C 1
ATOM 678 O O . TYR A 1 82 ? 10.916 13.109 11.709 1.00 39.44 82 TYR A O 1
ATOM 686 N N . SER A 1 83 ? 9.324 11.533 11.740 1.00 42.34 83 SER A N 1
ATOM 687 C CA . SER A 1 83 ? 8.193 12.459 11.674 1.00 42.34 83 SER A CA 1
ATOM 688 C C . SER A 1 83 ? 7.473 12.423 13.018 1.00 42.34 83 SER A C 1
ATOM 690 O O . SER A 1 83 ? 6.707 11.507 13.303 1.00 42.34 83 SER A O 1
ATOM 692 N N . PHE A 1 84 ? 7.750 13.407 13.874 1.00 38.44 84 PHE A N 1
ATOM 693 C CA . PHE A 1 84 ? 6.935 13.681 15.053 1.00 38.44 84 PHE A CA 1
ATOM 694 C C . PHE A 1 84 ? 5.791 14.617 14.642 1.00 38.44 84 PHE A C 1
ATOM 696 O O . PHE A 1 84 ? 6.011 15.770 14.282 1.00 38.44 84 PHE A O 1
ATOM 703 N N . GLY A 1 85 ? 4.558 14.120 14.679 1.00 30.92 85 GLY A N 1
ATOM 704 C CA . GLY A 1 85 ? 3.372 14.969 14.738 1.00 30.92 85 GLY A CA 1
ATOM 705 C C . GLY A 1 85 ? 3.062 15.244 16.203 1.00 30.92 85 GLY A C 1
ATOM 706 O O . GLY A 1 85 ? 2.545 14.366 16.889 1.00 30.92 85 GLY A O 1
ATOM 707 N N . VAL A 1 86 ? 3.432 16.424 16.700 1.00 39.19 86 VAL A N 1
ATOM 708 C CA . VAL A 1 86 ? 2.972 16.922 18.003 1.00 39.19 86 VAL A CA 1
ATOM 709 C C . VAL A 1 86 ? 1.578 17.510 17.788 1.00 39.19 86 VAL A C 1
ATOM 711 O O . VAL A 1 86 ? 1.410 18.373 16.926 1.00 39.19 86 VAL A O 1
ATOM 714 N N . HIS A 1 87 ? 0.599 16.987 18.529 1.00 38.56 87 HIS A N 1
ATOM 715 C CA . HIS A 1 87 ? -0.716 17.602 18.712 1.00 38.56 87 HIS A CA 1
ATOM 716 C C . HIS A 1 87 ? -0.613 18.856 19.581 1.00 38.56 87 HIS A C 1
ATOM 718 O O . HIS A 1 87 ? 0.160 18.815 20.566 1.00 38.56 87 HIS A O 1
#

Foldseek 3Di:
DDDPPPPPPQWFWKKKWWWKDAPPGPPDIDIDIDIDTAHPPVRVVVVVVCVVVCVPRVMDTDDMDIDTDPDDDPPPPPPPPDDDDDD

Organism: NCBI:txid410659

InterPro domains:
  IPR009354 Usg-like [PF06233] (12-75)

Mean predicted aligned error: 11.21 Å

Secondary structure (DSSP, 8-state):
------S-TT-EEEEEEEEEE-TT-TT--EEEEEEEEE-TTT-HHHHHHHHHHHHHS-PEEEEEEEEE-SSPPPTTS----------

Nearest PDB structures (foldseek):
  2nyt-assembly1_A  TM=4.295E-01  e=7.736E-01  Homo sapiens
  8ove-assembly1_BS  TM=4.813E-01  e=1.799E+00  Trypanosoma brucei brucei
  4v8p-assembly2_DX  TM=4.795E-01  e=3.096E+00  Tetrahymena thermophila
  8eth-assembly1_S  TM=4.473E-01  e=4.722E+00  Schizosaccharomyces pombe
  3jbp-assembly1_AU  TM=4.656E-01  e=6.010E+00  Plasmodium falciparum 3D7